Protein AF-A0A850MP61-F1 (afdb_monomer_lite)

pLDDT: mean 84.7, std 8.33, range [49.81, 94.94]

Sequence (69 aa):
MTTAIYPLSVADDVGKKFLEVAKKFPPDRSLAKTIVQAAVKATTEGITVIALNEVKPGKVVEALERTEI

Secondary structure (DSSP, 8-state):
-EEEEE-GGGHHHHHHHHHHHHHHS---TTTEEEEEEEEEEEETTEEEEEEEEEEPTTHHHHHHHTT--

Radius of gyration: 15.14 Å; chains: 1; bounding box: 30×23×42 Å

Foldseek 3Di:
DDKDFDAQVCVVVVVVVVVVVCVVPPDDPVFWDWPACWDWDQDPRHIMIDTDIGTDPPSVVVVVVVVDD

Structure (mmCIF, N/CA/C/O backbone):
data_AF-A0A850MP61-F1
#
_entry.id   AF-A0A850MP61-F1
#
loop_
_atom_site.group_PDB
_atom_site.id
_atom_site.type_symbol
_atom_site.label_atom_id
_atom_site.label_alt_id
_atom_site.label_comp_id
_atom_site.label_asym_id
_atom_site.label_entity_id
_atom_site.label_seq_id
_atom_site.pdbx_PDB_ins_code
_atom_site.Cartn_x
_atom_site.Cartn_y
_atom_site.Cartn_z
_atom_site.occupancy
_atom_site.B_iso_or_equiv
_atom_site.auth_seq_id
_atom_site.auth_comp_id
_atom_site.auth_asym_id
_atom_site.auth_atom_id
_atom_site.pdbx_PDB_model_num
ATOM 1 N N . MET A 1 1 ? 2.418 3.873 8.926 1.00 76.88 1 MET A N 1
ATOM 2 C CA . MET A 1 1 ? 2.879 4.327 7.595 1.00 76.88 1 MET A CA 1
ATOM 3 C C . MET A 1 1 ? 3.536 3.146 6.915 1.00 76.88 1 MET A C 1
ATOM 5 O O . MET A 1 1 ? 4.339 2.489 7.565 1.00 76.88 1 MET A O 1
ATOM 9 N N . THR A 1 2 ? 3.190 2.871 5.662 1.00 82.75 2 THR A N 1
ATOM 10 C CA . THR A 1 2 ? 3.814 1.789 4.887 1.00 82.75 2 THR A CA 1
ATOM 11 C C . THR A 1 2 ? 4.449 2.384 3.643 1.00 82.75 2 THR A C 1
ATOM 13 O O . THR A 1 2 ? 3.798 3.165 2.948 1.00 82.75 2 THR A O 1
ATOM 16 N N . THR A 1 3 ? 5.698 2.004 3.376 1.00 85.88 3 THR A N 1
ATOM 17 C CA . THR A 1 3 ? 6.455 2.439 2.199 1.00 85.88 3 THR A CA 1
ATOM 18 C C . THR A 1 3 ? 6.865 1.218 1.386 1.00 85.88 3 THR A C 1
ATOM 20 O O . THR A 1 3 ? 7.368 0.250 1.951 1.00 85.88 3 THR A O 1
ATOM 23 N N . ALA A 1 4 ? 6.661 1.267 0.072 1.00 86.25 4 ALA A N 1
ATOM 24 C CA . ALA A 1 4 ? 7.136 0.260 -0.872 1.00 86.25 4 ALA A CA 1
ATOM 25 C C . ALA A 1 4 ? 8.013 0.924 -1.936 1.00 86.25 4 ALA A C 1
ATOM 27 O O . ALA A 1 4 ? 7.694 2.023 -2.388 1.00 86.25 4 ALA A O 1
ATOM 28 N N . ILE A 1 5 ? 9.101 0.258 -2.327 1.00 91.31 5 ILE A N 1
ATOM 29 C CA . ILE A 1 5 ? 10.013 0.718 -3.379 1.00 91.31 5 ILE A CA 1
ATOM 30 C C . ILE A 1 5 ? 10.206 -0.432 -4.365 1.00 91.31 5 ILE A C 1
ATOM 32 O O . ILE A 1 5 ? 10.528 -1.545 -3.949 1.00 91.31 5 ILE A O 1
ATOM 36 N N . TYR A 1 6 ? 9.985 -0.184 -5.655 1.00 89.00 6 TYR A N 1
ATOM 37 C CA . TYR A 1 6 ? 10.157 -1.191 -6.706 1.00 89.00 6 TYR A CA 1
ATOM 38 C C . TYR A 1 6 ? 10.680 -0.581 -8.015 1.00 89.00 6 TYR A C 1
ATOM 40 O O . TYR A 1 6 ? 10.405 0.584 -8.293 1.00 89.00 6 TYR A O 1
ATOM 48 N N . PRO A 1 7 ? 11.422 -1.335 -8.849 1.00 92.44 7 PRO A N 1
ATOM 49 C CA . PRO A 1 7 ? 11.900 -0.843 -10.140 1.00 92.44 7 PRO A CA 1
ATOM 50 C C . PRO A 1 7 ? 10.762 -0.422 -11.079 1.00 92.44 7 PRO A C 1
ATOM 52 O O . PRO A 1 7 ? 9.684 -1.014 -11.071 1.00 92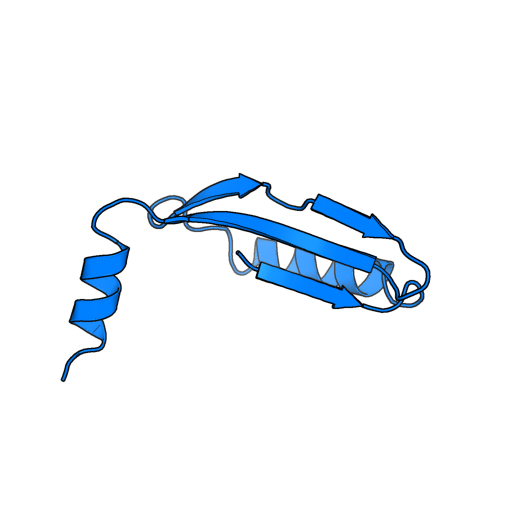.44 7 PRO A O 1
ATOM 55 N N . LEU A 1 8 ? 11.026 0.548 -11.961 1.00 88.19 8 LEU A N 1
ATOM 56 C CA . LEU A 1 8 ? 10.048 0.996 -12.962 1.00 88.19 8 LEU A CA 1
ATOM 57 C C . LEU A 1 8 ? 9.604 -0.140 -13.901 1.00 88.19 8 LEU A C 1
ATOM 59 O O . LEU A 1 8 ? 8.446 -0.185 -14.303 1.00 88.19 8 LEU A O 1
ATOM 63 N N . SER A 1 9 ? 10.500 -1.079 -14.213 1.00 91.69 9 SER A N 1
ATOM 64 C CA . SER A 1 9 ? 10.232 -2.195 -15.131 1.00 91.69 9 SER A CA 1
ATOM 65 C C . SER A 1 9 ? 9.109 -3.132 -14.678 1.00 91.69 9 SER A C 1
ATOM 67 O O . SER A 1 9 ? 8.547 -3.829 -15.514 1.00 91.69 9 SER A O 1
ATOM 69 N N . VAL A 1 10 ? 8.773 -3.152 -13.384 1.00 93.12 10 VAL A N 1
ATOM 70 C CA . VAL A 1 10 ? 7.733 -4.029 -12.816 1.00 93.12 10 VAL A CA 1
ATOM 71 C C . VAL A 1 10 ? 6.482 -3.264 -12.376 1.00 93.12 10 VAL A C 1
ATOM 73 O O . VAL A 1 10 ? 5.618 -3.822 -11.703 1.00 93.12 10 VAL A O 1
ATOM 76 N N . ALA A 1 11 ? 6.368 -1.981 -12.733 1.00 88.75 11 ALA A N 1
ATOM 77 C CA . ALA A 1 11 ? 5.310 -1.103 -12.237 1.00 88.75 11 ALA A CA 1
ATOM 78 C C . ALA A 1 11 ? 3.896 -1.628 -12.525 1.00 88.75 11 ALA A C 1
ATOM 80 O O . ALA A 1 11 ? 3.046 -1.644 -11.630 1.00 88.75 11 ALA A O 1
ATOM 81 N N . ASP A 1 12 ? 3.667 -2.102 -13.749 1.00 91.25 12 ASP A N 1
ATOM 82 C CA . ASP A 1 12 ? 2.365 -2.612 -14.181 1.00 91.25 12 ASP A CA 1
ATOM 83 C C . ASP A 1 12 ? 1.978 -3.894 -13.439 1.00 91.25 12 ASP A C 1
ATOM 85 O O . ASP A 1 12 ? 0.819 -4.071 -13.052 1.00 91.25 12 ASP A O 1
ATOM 89 N N . ASP A 1 13 ? 2.945 -4.778 -13.196 1.00 94.94 13 ASP A N 1
ATOM 90 C CA . ASP A 1 13 ? 2.720 -6.035 -12.482 1.00 94.94 13 ASP A CA 1
ATOM 91 C C . ASP A 1 13 ? 2.413 -5.782 -11.005 1.00 94.94 13 ASP A C 1
ATOM 93 O O . ASP A 1 13 ? 1.484 -6.378 -10.449 1.00 94.94 13 ASP A O 1
ATOM 97 N N . VAL A 1 14 ? 3.115 -4.827 -10.387 1.00 91.88 14 VAL A N 1
ATOM 98 C CA . VAL A 1 14 ? 2.825 -4.373 -9.021 1.00 91.88 14 VAL A CA 1
ATOM 99 C C . VAL A 1 14 ? 1.420 -3.774 -8.937 1.00 91.88 14 VAL A C 1
ATOM 101 O O . VAL A 1 14 ? 0.661 -4.126 -8.032 1.00 91.88 14 VAL A O 1
ATOM 104 N N . GLY A 1 15 ? 1.030 -2.927 -9.895 1.00 89.31 15 GLY A N 1
ATOM 105 C CA . GLY A 1 15 ? -0.311 -2.339 -9.950 1.00 89.31 15 GLY A CA 1
ATOM 106 C C . GLY A 1 15 ? -1.416 -3.393 -10.069 1.00 89.31 15 GLY A C 1
ATOM 107 O O . GLY A 1 15 ? -2.385 -3.372 -9.305 1.00 89.31 15 GLY A O 1
ATOM 108 N N . LYS A 1 16 ? -1.256 -4.370 -10.970 1.00 94.56 16 LYS A N 1
ATOM 109 C CA . LYS A 1 16 ? -2.200 -5.492 -11.118 1.00 94.56 16 LYS A CA 1
ATOM 110 C C . LYS A 1 16 ? -2.306 -6.305 -9.833 1.00 94.56 16 LYS A C 1
ATOM 112 O O . LYS A 1 16 ? -3.419 -6.590 -9.382 1.00 94.56 16 LYS A O 1
ATOM 117 N N . LYS A 1 17 ? -1.168 -6.642 -9.217 1.00 93.50 17 LYS A N 1
ATOM 118 C CA . LYS A 1 17 ? -1.155 -7.438 -7.986 1.00 93.50 17 LYS A CA 1
ATOM 119 C C . LYS A 1 17 ? -1.794 -6.692 -6.823 1.00 93.50 17 LYS A C 1
ATOM 121 O O . LYS A 1 17 ? -2.547 -7.291 -6.059 1.00 93.50 17 LYS A O 1
ATOM 126 N N . PHE A 1 18 ? -1.559 -5.386 -6.720 1.00 89.00 18 PHE A N 1
ATOM 127 C CA . PHE A 1 18 ? -2.206 -4.539 -5.724 1.00 89.00 18 PHE A CA 1
ATOM 128 C C . PHE A 1 18 ? -3.733 -4.582 -5.855 1.00 89.00 18 PHE A C 1
ATOM 130 O O . PHE A 1 18 ? -4.422 -4.809 -4.862 1.00 89.00 18 PHE A O 1
ATOM 137 N N . LEU A 1 19 ? -4.271 -4.441 -7.071 1.00 90.88 19 LEU A N 1
ATOM 138 C CA . LEU A 1 19 ? -5.717 -4.513 -7.306 1.00 90.88 19 LEU A CA 1
ATOM 139 C C . LEU A 1 19 ? -6.300 -5.899 -6.991 1.00 90.88 19 LEU A C 1
ATOM 141 O O . LEU A 1 19 ? -7.404 -5.988 -6.457 1.00 90.88 19 LEU A O 1
ATOM 145 N N . GLU A 1 20 ? -5.578 -6.977 -7.302 1.00 94.50 20 GLU A N 1
ATOM 146 C CA . GLU A 1 20 ? -5.973 -8.349 -6.950 1.00 94.50 20 GLU A CA 1
ATOM 147 C C . GLU A 1 20 ? -6.061 -8.531 -5.425 1.00 94.50 20 GLU A C 1
ATOM 149 O O . GLU A 1 20 ? -7.076 -8.999 -4.903 1.00 94.50 20 GLU A O 1
ATOM 154 N N . VAL A 1 21 ? -5.024 -8.104 -4.699 1.00 90.31 21 VAL A N 1
ATOM 155 C CA . VAL A 1 21 ? -4.953 -8.205 -3.235 1.00 90.31 21 VAL A CA 1
ATOM 156 C C . VAL A 1 21 ? -6.010 -7.327 -2.574 1.00 90.31 21 VAL A C 1
ATOM 158 O O . VAL A 1 21 ? -6.691 -7.797 -1.669 1.00 90.31 21 VAL A O 1
ATOM 161 N N . ALA A 1 22 ? -6.216 -6.098 -3.052 1.00 87.06 22 ALA A N 1
ATOM 162 C CA . ALA A 1 22 ? -7.214 -5.181 -2.504 1.00 87.06 22 ALA A CA 1
ATOM 163 C C . ALA A 1 22 ? -8.653 -5.697 -2.666 1.00 87.06 22 ALA A C 1
ATOM 165 O O . ALA A 1 22 ? -9.502 -5.422 -1.821 1.00 87.06 22 ALA A O 1
ATOM 166 N N . LYS A 1 23 ? -8.939 -6.467 -3.725 1.00 90.62 23 LYS A N 1
ATOM 167 C CA . LYS A 1 23 ? -10.237 -7.143 -3.892 1.00 90.62 23 LYS A CA 1
ATOM 168 C C . LYS A 1 23 ? -10.412 -8.296 -2.906 1.00 90.62 23 LYS A C 1
ATOM 170 O O . LYS A 1 23 ? -11.503 -8.480 -2.378 1.00 90.62 23 LYS A O 1
ATOM 175 N N . LYS A 1 24 ? -9.352 -9.077 -2.675 1.00 93.81 24 LYS A N 1
ATOM 176 C CA . LYS A 1 24 ? -9.377 -10.230 -1.762 1.00 93.81 24 LYS A CA 1
ATOM 177 C C . LYS A 1 24 ? -9.390 -9.813 -0.289 1.00 93.81 24 LYS A C 1
ATOM 179 O O . LYS A 1 24 ? -10.018 -10.478 0.528 1.00 93.81 24 LYS A O 1
ATOM 184 N N . PHE A 1 25 ? -8.710 -8.718 0.032 1.00 88.75 25 PHE A N 1
ATOM 185 C CA . PHE A 1 25 ? -8.549 -8.178 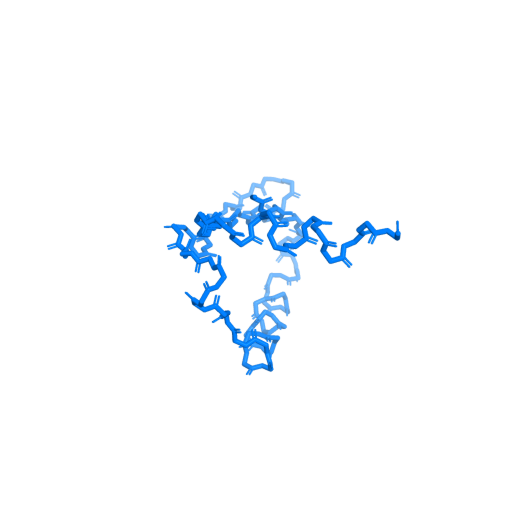1.377 1.00 88.75 25 PHE A CA 1
ATOM 186 C C . PHE A 1 25 ? -8.911 -6.687 1.367 1.00 88.75 25 PHE A C 1
ATOM 188 O O . PHE A 1 25 ? -8.022 -5.830 1.349 1.00 88.75 25 PHE A O 1
ATOM 195 N N . PRO A 1 26 ? -10.214 -6.356 1.316 1.00 84.94 26 PRO A N 1
ATOM 196 C CA . PRO A 1 26 ? -10.644 -4.969 1.327 1.00 84.94 26 PRO A CA 1
ATOM 197 C C . PRO A 1 26 ? -10.235 -4.288 2.645 1.00 84.94 26 PRO A C 1
ATOM 199 O O . PRO A 1 26 ? -10.210 -4.942 3.691 1.00 84.94 26 PRO A O 1
ATOM 202 N N . PRO A 1 27 ? -9.943 -2.974 2.634 1.00 79.75 27 PRO A N 1
ATOM 203 C CA . PRO A 1 27 ? -9.596 -2.248 3.849 1.00 79.75 27 PRO A CA 1
ATOM 204 C C . PRO A 1 27 ? -10.704 -2.323 4.906 1.00 79.75 27 PRO A C 1
ATOM 206 O O . PRO A 1 27 ? -11.849 -1.938 4.648 1.00 79.75 27 PRO A O 1
ATOM 209 N N . ASP A 1 28 ? -10.346 -2.749 6.117 1.00 84.56 28 ASP A N 1
ATOM 210 C CA . ASP A 1 28 ? -11.259 -2.740 7.254 1.00 84.56 28 ASP A CA 1
ATOM 211 C C . ASP A 1 28 ? -11.368 -1.327 7.845 1.00 84.56 28 ASP A C 1
ATOM 213 O O . ASP A 1 28 ? -10.534 -0.858 8.628 1.00 84.56 28 ASP A O 1
ATOM 217 N N . ARG A 1 29 ? -12.452 -0.643 7.473 1.00 82.12 29 ARG A N 1
ATOM 218 C CA . ARG A 1 29 ? -12.769 0.715 7.934 1.00 82.12 29 ARG A CA 1
ATOM 219 C C . ARG A 1 29 ? -13.110 0.787 9.423 1.00 82.12 29 ARG A C 1
ATOM 221 O O 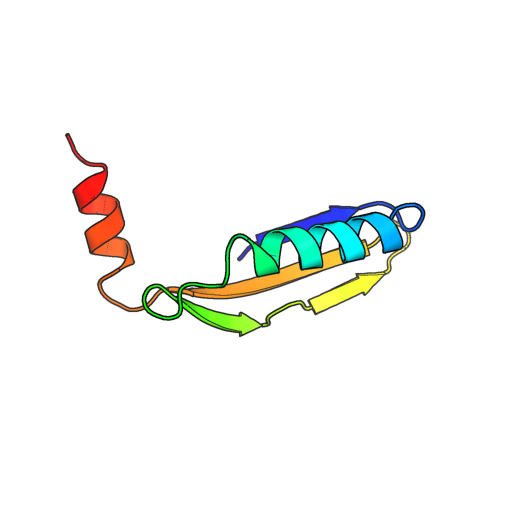. ARG A 1 29 ? -13.240 1.893 9.954 1.00 82.12 29 ARG A O 1
ATOM 228 N N . SER A 1 30 ? -13.308 -0.341 10.106 1.00 85.38 30 SER A N 1
ATOM 229 C CA . SER A 1 30 ? -13.496 -0.374 11.558 1.00 85.38 30 SER A CA 1
ATOM 230 C C . SER A 1 30 ? -12.178 -0.147 12.304 1.00 85.38 30 SER A C 1
ATOM 232 O O . SER A 1 30 ? -12.202 0.467 13.369 1.00 85.38 30 SER A O 1
ATOM 234 N N . LEU A 1 31 ? -11.044 -0.543 11.715 1.00 84.56 31 LEU A N 1
ATOM 235 C CA . LEU A 1 31 ? -9.723 -0.511 12.351 1.00 84.56 31 LEU A CA 1
ATOM 236 C C . LEU A 1 31 ? -8.983 0.803 12.123 1.00 84.56 31 LEU A C 1
ATOM 238 O O . LEU A 1 31 ? -8.402 1.365 13.052 1.00 84.56 31 LEU A O 1
ATOM 242 N N . ALA A 1 32 ? -9.007 1.307 10.893 1.00 84.94 32 ALA A N 1
ATOM 243 C CA . ALA A 1 32 ? -8.264 2.501 10.528 1.00 84.94 32 ALA A CA 1
ATOM 244 C C . ALA A 1 32 ? -9.025 3.360 9.520 1.00 84.94 32 ALA A C 1
ATOM 246 O O . ALA A 1 32 ? -9.804 2.874 8.696 1.00 84.94 32 ALA A O 1
ATOM 247 N N . LYS A 1 33 ? -8.773 4.664 9.586 1.00 86.19 33 LYS A N 1
ATOM 248 C CA . LYS A 1 33 ? -9.170 5.634 8.574 1.00 86.19 33 LYS A CA 1
ATOM 249 C C . LYS A 1 33 ? -7.999 5.835 7.620 1.00 86.19 33 LYS A C 1
ATOM 251 O O . LYS A 1 33 ? -6.904 6.205 8.036 1.00 86.19 33 LYS A O 1
ATOM 256 N N . THR A 1 34 ? -8.223 5.623 6.330 1.00 86.81 34 THR A N 1
ATOM 257 C CA . THR A 1 34 ? -7.224 5.964 5.313 1.00 86.81 34 THR A CA 1
ATOM 258 C C . THR A 1 34 ? -7.125 7.480 5.182 1.00 86.81 34 THR A C 1
ATOM 260 O O . THR A 1 34 ? -8.125 8.146 4.917 1.00 86.81 34 THR A O 1
ATOM 263 N N . ILE A 1 35 ? -5.918 8.015 5.379 1.00 87.75 35 ILE A N 1
ATOM 264 C CA . ILE A 1 35 ? -5.601 9.438 5.196 1.00 87.75 35 ILE A CA 1
ATOM 265 C C . ILE A 1 35 ? -5.031 9.657 3.796 1.00 87.75 35 IL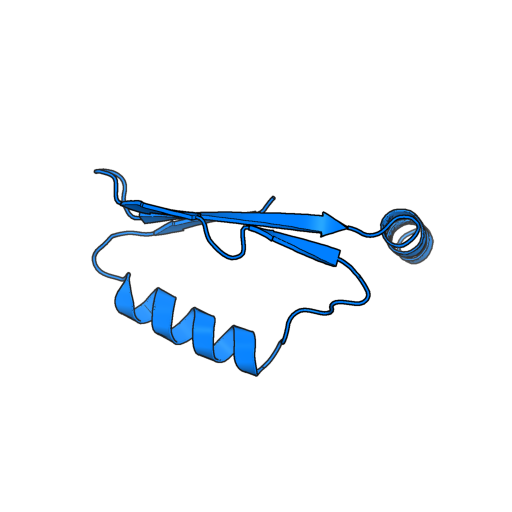E A C 1
ATOM 267 O O . ILE A 1 35 ? -5.468 10.550 3.078 1.00 87.75 35 ILE A O 1
ATOM 271 N N . VAL A 1 36 ? -4.098 8.793 3.386 1.00 85.62 36 VAL A N 1
ATOM 272 C CA . VAL A 1 36 ? -3.529 8.765 2.035 1.00 85.62 36 VAL A CA 1
ATOM 273 C C . VAL A 1 36 ? -3.534 7.327 1.547 1.00 85.62 36 VAL A C 1
ATOM 275 O O . VAL A 1 36 ? -2.845 6.476 2.112 1.00 85.62 36 VAL A O 1
ATOM 278 N N . GLN A 1 37 ? -4.311 7.063 0.496 1.00 80.62 37 GLN A N 1
ATOM 279 C CA . GLN A 1 37 ? -4.441 5.721 -0.070 1.00 80.62 37 GLN A CA 1
ATOM 280 C C . GLN A 1 37 ? -3.148 5.267 -0.758 1.00 80.62 37 GLN A C 1
ATOM 282 O O . GLN A 1 37 ? -2.682 4.162 -0.498 1.00 80.62 37 GLN A O 1
ATOM 287 N N . ALA A 1 38 ? -2.565 6.123 -1.600 1.00 84.94 38 ALA A N 1
ATOM 288 C CA . ALA A 1 38 ? -1.253 5.917 -2.203 1.00 8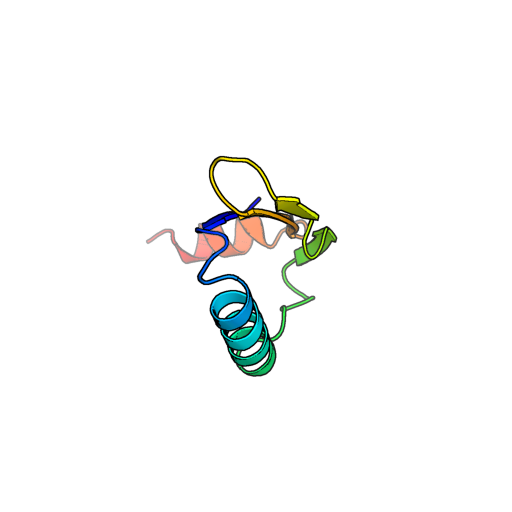4.94 38 ALA A CA 1
ATOM 289 C C . ALA A 1 38 ? -0.690 7.255 -2.706 1.00 84.94 38 ALA A C 1
ATOM 291 O O . ALA A 1 38 ? -1.262 7.876 -3.599 1.00 84.94 38 ALA A O 1
ATOM 292 N N . ALA A 1 39 ? 0.437 7.689 -2.150 1.00 87.06 39 ALA A N 1
ATOM 293 C CA . ALA A 1 39 ? 1.279 8.726 -2.734 1.00 87.06 39 ALA A CA 1
ATOM 294 C C . ALA A 1 39 ? 2.406 8.038 -3.504 1.00 87.06 39 ALA A C 1
ATOM 296 O O . ALA A 1 39 ? 3.187 7.300 -2.908 1.00 87.06 39 ALA A O 1
ATOM 297 N N . VAL A 1 40 ? 2.469 8.254 -4.817 1.00 88.50 40 VAL A N 1
ATOM 298 C CA . VAL A 1 40 ? 3.398 7.561 -5.718 1.00 88.50 40 VAL A CA 1
ATOM 299 C C . VAL A 1 40 ? 4.384 8.565 -6.299 1.00 88.50 40 VAL A C 1
ATOM 301 O O . VAL A 1 40 ? 3.978 9.605 -6.816 1.00 88.50 40 VAL A O 1
ATOM 304 N N . LYS A 1 41 ? 5.678 8.249 -6.243 1.00 89.75 41 LYS A N 1
ATOM 305 C CA . LYS A 1 41 ? 6.743 9.041 -6.863 1.00 89.75 41 LYS A CA 1
ATOM 306 C C . LYS A 1 41 ? 7.702 8.125 -7.612 1.00 89.75 41 LYS A C 1
ATOM 308 O O . LYS A 1 41 ? 8.322 7.260 -7.003 1.00 89.75 41 LYS A O 1
ATOM 313 N N . ALA A 1 42 ? 7.853 8.353 -8.913 1.00 86.12 42 ALA A N 1
ATOM 314 C CA . ALA A 1 42 ? 8.943 7.768 -9.684 1.00 86.12 42 ALA A CA 1
ATOM 315 C C . ALA A 1 42 ? 10.220 8.600 -9.478 1.00 86.12 42 ALA A C 1
ATOM 317 O O . ALA A 1 42 ? 10.202 9.827 -9.593 1.00 86.12 42 ALA A O 1
ATOM 318 N N . THR A 1 43 ? 11.318 7.934 -9.150 1.00 82.06 43 THR A N 1
ATOM 319 C CA . THR A 1 43 ? 12.666 8.489 -9.009 1.00 82.06 43 THR A CA 1
ATOM 320 C C . THR A 1 43 ? 13.644 7.658 -9.844 1.00 82.06 43 THR A C 1
ATOM 322 O O . THR A 1 43 ? 13.284 6.632 -10.422 1.00 82.06 43 THR A O 1
ATOM 325 N N . THR A 1 44 ? 14.907 8.077 -9.901 1.00 80.81 44 THR A N 1
ATOM 326 C CA . THR A 1 44 ? 15.988 7.289 -10.517 1.00 80.81 44 THR A CA 1
ATOM 327 C C . THR A 1 44 ? 16.247 5.957 -9.805 1.00 80.81 44 THR A C 1
ATOM 329 O O . THR A 1 44 ? 16.870 5.075 -10.381 1.00 80.81 44 THR A O 1
ATOM 332 N N . GLU A 1 45 ? 15.758 5.796 -8.574 1.00 80.88 45 GLU A N 1
ATOM 333 C CA . GLU A 1 45 ? 15.907 4.586 -7.753 1.00 80.88 45 GLU A CA 1
ATOM 334 C C . GLU A 1 45 ? 14.715 3.621 -7.902 1.00 80.88 45 GLU A C 1
ATOM 336 O O . GLU A 1 45 ? 14.720 2.532 -7.331 1.00 80.88 45 GLU A O 1
ATOM 341 N N . GLY A 1 46 ? 13.694 3.998 -8.680 1.00 88.56 46 GLY A N 1
ATOM 342 C CA . GLY A 1 46 ? 12.473 3.222 -8.883 1.00 88.56 46 GLY A CA 1
ATOM 343 C C . GLY A 1 46 ? 11.215 4.012 -8.535 1.00 88.56 46 GLY A C 1
ATOM 344 O O . GLY A 1 46 ? 11.184 5.237 -8.584 1.00 88.56 46 GLY A O 1
ATOM 345 N N . ILE A 1 47 ? 10.138 3.310 -8.212 1.00 90.00 47 ILE A N 1
ATOM 346 C CA . ILE A 1 47 ? 8.869 3.884 -7.782 1.00 90.00 47 ILE A CA 1
ATOM 347 C C . ILE A 1 47 ? 8.743 3.704 -6.278 1.00 90.00 47 ILE A C 1
ATOM 349 O O . ILE A 1 47 ? 8.717 2.580 -5.783 1.00 90.00 47 ILE A O 1
ATOM 353 N N . THR A 1 48 ? 8.605 4.821 -5.573 1.00 90.31 48 THR A N 1
ATOM 354 C CA . THR A 1 48 ? 8.306 4.861 -4.145 1.00 90.31 48 THR A CA 1
ATOM 355 C C . THR A 1 48 ? 6.822 5.119 -3.948 1.00 90.31 48 THR A C 1
ATOM 357 O O . THR A 1 48 ? 6.272 6.084 -4.485 1.00 90.31 48 THR A O 1
ATOM 360 N N . VAL A 1 49 ? 6.175 4.280 -3.145 1.00 89.31 49 VAL A N 1
ATOM 361 C CA . VAL A 1 49 ? 4.763 4.406 -2.777 1.00 89.31 49 VAL A CA 1
ATOM 362 C C . VAL A 1 49 ? 4.642 4.528 -1.268 1.00 89.31 49 VAL A C 1
ATOM 364 O O . VAL A 1 49 ? 5.184 3.698 -0.542 1.00 89.31 49 VAL A O 1
ATOM 367 N N . ILE A 1 50 ? 3.910 5.536 -0.796 1.00 89.88 50 ILE A N 1
ATOM 368 C CA . ILE A 1 50 ? 3.614 5.756 0.623 1.00 89.88 50 ILE A CA 1
ATOM 369 C C . ILE A 1 50 ? 2.105 5.663 0.844 1.00 89.88 50 ILE A C 1
ATOM 371 O O . ILE A 1 50 ? 1.327 6.341 0.172 1.00 89.88 50 ILE A O 1
ATOM 375 N N . ALA A 1 51 ? 1.698 4.865 1.829 1.00 87.44 51 ALA A N 1
ATOM 376 C CA . ALA A 1 51 ? 0.326 4.802 2.320 1.00 87.44 51 ALA A CA 1
ATOM 377 C C . ALA A 1 51 ? 0.254 5.237 3.792 1.00 87.44 51 ALA A C 1
ATOM 379 O O . ALA A 1 51 ? 1.052 4.806 4.639 1.00 87.44 51 ALA A O 1
ATOM 380 N N . LEU A 1 52 ? -0.731 6.082 4.106 1.00 87.38 52 LEU A N 1
ATOM 381 C CA . LEU A 1 52 ? -0.978 6.604 5.449 1.00 87.38 52 LEU A CA 1
ATOM 382 C C . LEU A 1 52 ? -2.384 6.231 5.906 1.00 87.38 52 LEU A C 1
ATOM 384 O O . LEU A 1 52 ? -3.385 6.624 5.306 1.00 87.38 52 LEU A O 1
ATOM 388 N N . ASN A 1 53 ? -2.439 5.503 7.017 1.00 87.12 53 ASN A N 1
ATOM 389 C CA . ASN A 1 53 ? -3.666 5.151 7.709 1.00 87.12 53 ASN A CA 1
ATOM 390 C C . ASN A 1 53 ? -3.542 5.601 9.164 1.00 87.12 53 ASN A C 1
ATOM 392 O O . ASN A 1 53 ? -2.497 5.406 9.788 1.00 87.12 53 ASN A O 1
ATOM 396 N N . GLU A 1 54 ? -4.608 6.195 9.678 1.00 87.50 54 GLU A N 1
ATOM 397 C CA . GLU A 1 54 ? -4.778 6.562 11.076 1.00 87.50 54 GLU A CA 1
ATOM 398 C C . GLU A 1 54 ? -5.560 5.441 11.761 1.00 87.50 54 GLU A C 1
ATOM 400 O O . GLU A 1 54 ? -6.715 5.178 11.416 1.00 87.50 54 GLU A O 1
ATOM 405 N N . VAL A 1 55 ? -4.924 4.731 12.693 1.00 86.50 55 VAL A N 1
ATOM 406 C CA . VAL A 1 55 ? -5.602 3.681 13.464 1.00 86.50 55 VAL A CA 1
ATOM 407 C C . VAL A 1 55 ? -6.582 4.346 14.421 1.00 86.50 55 VAL A C 1
ATOM 409 O O . VAL A 1 55 ? -6.237 5.328 15.079 1.00 86.50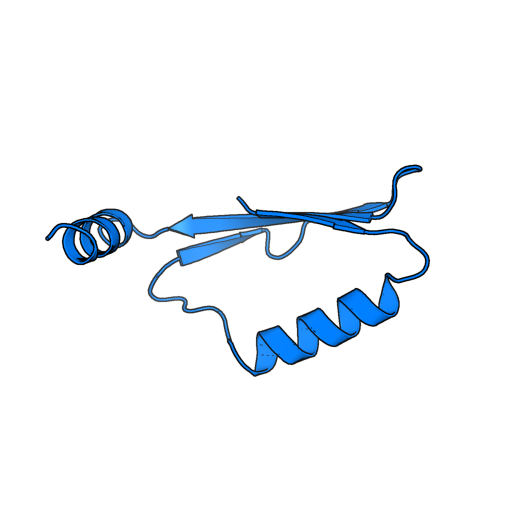 55 VAL A O 1
ATOM 412 N N . LYS A 1 56 ? -7.812 3.831 14.499 1.00 83.75 56 LYS A N 1
ATOM 413 C CA . LYS A 1 56 ? -8.816 4.418 15.387 1.00 83.75 56 LYS A CA 1
ATOM 414 C C . LYS A 1 56 ? -8.402 4.269 16.858 1.00 83.75 56 LYS A C 1
ATOM 416 O O . LYS A 1 56 ? -7.824 3.240 17.226 1.00 83.75 56 LYS A O 1
ATOM 421 N N . PRO A 1 57 ? -8.742 5.250 17.715 1.00 77.75 57 PRO A N 1
ATOM 422 C CA . PRO A 1 57 ? -8.522 5.147 19.154 1.00 77.75 57 PRO A CA 1
ATOM 423 C C . PRO A 1 57 ? -9.099 3.843 19.724 1.00 77.75 57 PRO A C 1
ATOM 425 O O . PRO A 1 57 ? -10.156 3.387 19.291 1.00 77.75 57 PRO A O 1
ATOM 428 N N . GLY A 1 58 ? -8.388 3.221 20.665 1.00 80.75 58 GLY A N 1
ATOM 429 C CA . GLY A 1 58 ? -8.780 1.950 21.289 1.00 80.75 58 GLY A CA 1
ATOM 430 C C . GLY A 1 58 ? -8.412 0.692 20.492 1.00 80.75 58 GLY A C 1
ATOM 431 O O . GLY A 1 58 ? -8.109 -0.325 21.101 1.00 80.75 58 GLY A O 1
ATOM 432 N N . LYS A 1 59 ? -8.313 0.753 19.154 1.00 81.12 59 LYS A N 1
ATOM 433 C CA . LYS A 1 59 ? -7.921 -0.416 18.336 1.00 81.12 59 LYS A CA 1
ATOM 434 C C . LYS A 1 59 ? -6.454 -0.802 18.475 1.00 81.12 59 LYS A C 1
ATOM 436 O O . LYS A 1 59 ? -6.120 -1.972 18.337 1.00 81.12 59 LYS A O 1
ATOM 441 N N . VAL A 1 60 ? -5.590 0.167 18.778 1.00 78.00 60 VAL A N 1
ATOM 442 C CA . VAL A 1 60 ? -4.185 -0.106 19.120 1.00 78.00 60 VAL A CA 1
ATOM 443 C C . VAL A 1 60 ? -4.091 -0.855 20.451 1.00 78.00 60 VAL A C 1
ATOM 445 O O . VAL A 1 60 ? -3.354 -1.827 20.540 1.00 78.00 60 VAL A O 1
ATOM 448 N N . VAL A 1 61 ? -4.869 -0.437 21.455 1.00 77.06 61 VAL A N 1
ATOM 449 C CA . VAL A 1 61 ? -4.891 -1.070 22.784 1.00 77.06 61 VAL A CA 1
ATOM 450 C C . VAL A 1 61 ? -5.443 -2.493 22.687 1.00 77.06 61 VAL A C 1
ATOM 452 O O . VAL A 1 61 ? -4.765 -3.425 23.093 1.00 77.06 61 VAL A O 1
ATOM 455 N N . GLU A 1 62 ? -6.585 -2.678 22.021 1.00 79.06 62 GLU A N 1
ATOM 456 C CA . GLU A 1 62 ? -7.195 -3.998 21.780 1.00 79.06 62 GLU A CA 1
ATOM 457 C C . GLU A 1 62 ? -6.245 -4.966 21.046 1.00 79.06 62 GLU A C 1
ATOM 459 O O . GLU A 1 62 ? -6.236 -6.169 21.306 1.00 79.06 62 GLU A O 1
ATOM 464 N N . ALA A 1 63 ? -5.433 -4.454 20.113 1.00 75.50 63 ALA A N 1
ATOM 465 C CA . ALA A 1 63 ? -4.441 -5.260 19.409 1.00 75.50 63 ALA A CA 1
ATOM 466 C C . ALA A 1 63 ? -3.267 -5.670 20.311 1.00 75.50 63 ALA A C 1
ATOM 468 O O . ALA A 1 63 ? -2.802 -6.800 20.191 1.00 75.50 63 ALA A O 1
ATOM 469 N N . LEU A 1 64 ? -2.809 -4.776 21.196 1.00 71.81 64 LEU A N 1
ATOM 470 C CA . LEU A 1 64 ? -1.731 -5.050 22.151 1.00 71.81 64 LEU A CA 1
ATOM 471 C C . LEU A 1 64 ? -2.179 -6.047 23.228 1.00 71.81 64 LEU A C 1
ATOM 473 O O . LEU A 1 64 ? -1.495 -7.045 23.438 1.00 71.81 64 LEU A O 1
ATOM 477 N N . GLU A 1 65 ? -3.365 -5.854 23.809 1.00 80.12 65 GLU A N 1
ATOM 478 C CA . GLU A 1 65 ? -3.955 -6.764 24.805 1.00 80.12 65 GLU A CA 1
ATOM 479 C C . GLU A 1 65 ? -4.164 -8.180 24.246 1.00 80.12 65 GLU A C 1
ATOM 481 O O . GLU A 1 65 ? -3.989 -9.166 24.951 1.00 80.12 65 GLU A O 1
ATOM 486 N N . ARG A 1 66 ? -4.479 -8.317 22.949 1.00 67.00 66 ARG A N 1
ATOM 487 C CA . ARG A 1 66 ? -4.577 -9.627 22.275 1.00 67.00 66 ARG A CA 1
ATOM 488 C C . ARG A 1 66 ? -3.240 -10.344 22.081 1.00 67.00 66 ARG A C 1
ATOM 490 O O . ARG A 1 66 ? -3.251 -11.519 21.713 1.00 67.00 66 ARG A O 1
ATOM 497 N N . THR A 1 67 ? -2.121 -9.639 22.214 1.00 67.38 67 THR A N 1
ATOM 498 C CA . THR A 1 67 ? -0.769 -10.188 22.025 1.00 67.38 67 THR A CA 1
ATOM 499 C C . THR A 1 67 ? -0.013 -10.414 23.330 1.00 67.38 67 THR A C 1
ATOM 501 O O . THR A 1 67 ? 1.045 -11.040 23.297 1.00 67.38 67 THR A O 1
ATOM 504 N N . GLU A 1 68 ? -0.548 -9.953 24.461 1.00 51.31 68 GLU A N 1
ATOM 505 C CA . GLU A 1 68 ? -0.034 -10.297 25.785 1.00 51.31 68 GLU A CA 1
ATOM 506 C C . GLU A 1 68 ? -0.580 -11.674 26.214 1.00 51.31 68 GLU A C 1
ATOM 508 O O . GLU A 1 68 ? -1.770 -11.961 26.069 1.00 51.31 68 GLU A O 1
ATOM 513 N N . ILE A 1 69 ? 0.340 -12.546 26.648 1.00 49.81 69 ILE A N 1
ATOM 514 C CA . ILE A 1 69 ? 0.107 -13.893 27.204 1.00 49.81 69 ILE A CA 1
ATOM 515 C C . ILE A 1 69 ? -0.265 -13.763 28.678 1.00 49.81 69 ILE A C 1
ATOM 517 O O . ILE A 1 69 ? 0.444 -13.001 29.375 1.00 49.81 69 ILE A O 1
#